Protein AF-A0A2M8EPC2-F1 (afdb_monomer_lite)

Organism: NCBI:txid1975031

Structure (mmCIF, N/CA/C/O backbone):
data_AF-A0A2M8EPC2-F1
#
_entry.id   AF-A0A2M8EPC2-F1
#
loop_
_atom_site.group_PDB
_atom_site.id
_atom_site.type_symbol
_atom_site.label_atom_id
_atom_site.label_alt_id
_atom_site.label_comp_id
_atom_site.label_asym_id
_atom_site.label_entity_id
_atom_site.label_seq_id
_atom_site.pdbx_PDB_ins_code
_atom_site.Cartn_x
_atom_site.Cartn_y
_atom_site.Cartn_z
_atom_site.occupancy
_atom_site.B_iso_or_equiv
_atom_site.auth_seq_id
_atom_site.auth_comp_id
_atom_site.auth_asym_id
_atom_site.auth_atom_id
_atom_site.pdbx_PDB_model_num
ATOM 1 N N . MET A 1 1 ? 59.799 -17.541 44.142 1.00 39.66 1 MET A N 1
ATOM 2 C CA . MET A 1 1 ? 59.605 -18.627 43.156 1.00 39.66 1 MET A CA 1
ATOM 3 C C . MET A 1 1 ? 58.543 -18.186 42.162 1.00 39.66 1 MET A C 1
ATOM 5 O O . MET A 1 1 ? 57.455 -17.824 42.580 1.00 39.66 1 MET A O 1
ATOM 9 N N . LYS A 1 2 ? 58.908 -18.132 40.876 1.00 38.72 2 LYS A N 1
ATOM 10 C CA . LYS A 1 2 ? 58.040 -17.798 39.737 1.00 38.72 2 LYS A CA 1
ATOM 11 C C . LYS A 1 2 ? 57.036 -18.928 39.493 1.00 38.72 2 LYS A C 1
ATOM 13 O O . LYS A 1 2 ? 57.472 -20.075 39.455 1.00 38.72 2 LYS A O 1
ATOM 18 N N . LYS A 1 3 ? 55.773 -18.608 39.197 1.00 42.72 3 LYS A N 1
ATOM 19 C CA . LYS A 1 3 ? 54.964 -19.377 38.236 1.00 42.72 3 LYS A CA 1
ATOM 20 C C . LYS A 1 3 ? 54.145 -18.411 37.382 1.00 42.72 3 LYS A C 1
ATOM 22 O O . LYS A 1 3 ? 53.274 -17.705 37.869 1.00 42.72 3 LYS A O 1
ATOM 27 N N . ILE A 1 4 ? 54.549 -18.366 36.120 1.00 48.19 4 ILE A N 1
ATOM 28 C CA . ILE A 1 4 ? 53.905 -17.732 34.975 1.00 48.19 4 ILE A CA 1
ATOM 29 C C . ILE A 1 4 ? 52.829 -18.706 34.492 1.00 48.19 4 ILE A C 1
ATOM 31 O O . ILE A 1 4 ? 53.128 -19.890 34.348 1.00 48.19 4 ILE A O 1
ATOM 35 N N . LEU A 1 5 ? 51.627 -18.214 34.208 1.00 51.97 5 LEU A N 1
ATOM 36 C CA . LEU A 1 5 ? 50.661 -18.895 33.348 1.00 51.97 5 LEU A CA 1
ATOM 37 C C . LEU A 1 5 ? 50.133 -17.877 32.332 1.00 51.97 5 LEU A C 1
ATOM 39 O O . LEU A 1 5 ? 49.195 -17.129 32.576 1.00 51.97 5 LEU A O 1
ATOM 43 N N . LEU A 1 6 ? 50.849 -17.829 31.212 1.00 47.00 6 LEU A N 1
ATOM 44 C CA . LEU A 1 6 ? 50.352 -17.467 29.889 1.00 47.00 6 LEU A CA 1
ATOM 45 C C . LEU A 1 6 ? 49.660 -18.716 29.332 1.00 47.00 6 LEU A C 1
ATOM 47 O O . LEU A 1 6 ? 50.266 -19.782 29.439 1.00 47.00 6 LEU A O 1
ATOM 51 N N . PHE A 1 7 ? 48.477 -18.592 28.720 1.00 47.25 7 PHE A N 1
ATOM 52 C CA . PHE A 1 7 ? 48.299 -18.843 27.278 1.00 47.25 7 PHE A CA 1
ATOM 53 C C . PHE A 1 7 ? 46.831 -18.852 26.800 1.00 47.25 7 PHE A C 1
ATOM 55 O O . PHE A 1 7 ? 45.986 -19.458 27.445 1.00 47.25 7 PHE A O 1
ATOM 62 N N . LEU A 1 8 ? 46.652 -18.258 25.602 1.00 39.62 8 LEU A N 1
ATOM 63 C CA . LEU A 1 8 ? 45.724 -18.576 24.492 1.00 39.62 8 LEU A CA 1
ATOM 64 C C . LEU A 1 8 ? 44.204 -18.542 24.795 1.00 39.62 8 LEU A C 1
ATOM 66 O O . LEU A 1 8 ? 43.729 -19.224 25.685 1.00 39.62 8 LEU A O 1
ATOM 70 N N . GLY A 1 9 ? 43.343 -17.801 24.093 1.00 41.34 9 GLY A N 1
ATOM 71 C CA . GLY A 1 9 ? 43.353 -17.435 22.676 1.00 41.34 9 GLY A CA 1
ATOM 72 C C . GLY A 1 9 ? 42.525 -18.437 21.860 1.00 41.34 9 GLY A C 1
ATOM 73 O O . GLY A 1 9 ? 43.032 -19.518 21.589 1.00 41.34 9 GLY A O 1
ATOM 74 N N . ALA A 1 10 ? 41.284 -18.062 21.507 1.00 41.03 10 ALA A N 1
ATOM 75 C CA . ALA A 1 10 ? 40.370 -18.619 20.482 1.00 41.03 10 ALA A CA 1
ATOM 76 C C . ALA A 1 10 ? 38.924 -18.226 20.867 1.00 41.03 10 ALA A C 1
ATOM 78 O O . ALA A 1 10 ? 38.608 -18.240 22.048 1.00 41.03 10 ALA A O 1
ATOM 79 N N . LEU A 1 11 ? 37.956 -17.926 20.006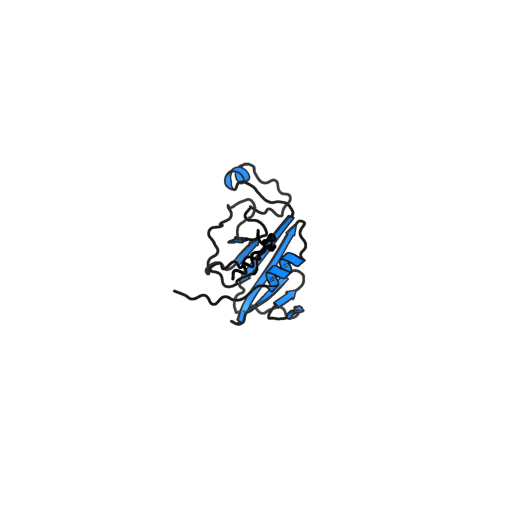 1.00 39.12 11 LEU A N 1
ATOM 80 C CA . LEU A 1 11 ? 37.844 -17.645 18.576 1.00 39.12 11 LEU A CA 1
ATOM 81 C C . LEU A 1 11 ? 36.351 -17.286 18.366 1.00 39.12 11 LEU A C 1
ATOM 83 O O . LEU A 1 11 ? 35.509 -17.797 19.097 1.00 39.12 11 LEU A O 1
ATOM 87 N N . ALA A 1 12 ? 36.058 -16.526 17.310 1.00 44.16 12 ALA A N 1
ATOM 88 C CA . ALA A 1 12 ? 34.787 -16.491 16.579 1.00 44.16 12 ALA A CA 1
ATOM 89 C C . ALA A 1 12 ? 33.540 -15.913 17.276 1.00 44.16 12 ALA A C 1
ATOM 91 O O . ALA A 1 12 ? 32.969 -16.505 18.182 1.00 44.16 12 ALA A O 1
ATOM 92 N N . LEU A 1 13 ? 33.059 -14.792 16.731 1.00 42.47 13 LEU A N 1
ATOM 93 C CA . LEU A 1 13 ? 31.770 -14.699 16.028 1.00 42.47 13 LEU A CA 1
ATOM 94 C C . LEU A 1 13 ? 31.594 -13.244 15.564 1.00 42.47 13 LEU A C 1
ATOM 96 O O . LEU A 1 13 ? 30.988 -12.427 16.241 1.00 42.47 13 LEU A O 1
ATOM 100 N N . ILE A 1 14 ? 32.159 -12.910 14.407 1.00 45.47 14 ILE A N 1
ATOM 101 C CA . ILE A 1 14 ? 31.606 -11.830 13.581 1.00 45.47 14 ILE A CA 1
ATOM 102 C C . ILE A 1 14 ? 31.219 -12.525 12.279 1.00 45.47 14 ILE A C 1
ATOM 104 O O . ILE A 1 14 ? 31.925 -12.478 11.275 1.00 45.47 14 ILE A O 1
ATOM 108 N N . GLY A 1 15 ? 30.179 -13.353 12.399 1.00 38.31 15 GLY A N 1
ATOM 109 C CA . GLY A 1 15 ? 29.434 -13.861 11.260 1.00 38.31 15 GLY A CA 1
ATOM 110 C C . GLY A 1 15 ? 28.606 -12.714 10.698 1.00 38.31 15 GLY A C 1
ATOM 111 O O . GLY A 1 15 ? 28.108 -11.885 11.450 1.00 38.31 15 GLY A O 1
ATOM 112 N N . ALA A 1 16 ? 28.546 -12.653 9.377 1.00 44.47 16 ALA A N 1
ATOM 113 C CA . ALA A 1 16 ? 27.814 -11.672 8.604 1.00 44.47 16 ALA A CA 1
ATOM 114 C C . ALA A 1 16 ? 26.345 -11.554 9.043 1.00 44.47 16 ALA A C 1
ATOM 116 O O . ALA A 1 16 ? 25.568 -12.480 8.822 1.00 44.47 16 ALA A O 1
ATOM 117 N N . ASP A 1 17 ? 25.955 -10.393 9.568 1.00 33.97 17 ASP A N 1
ATOM 118 C CA . ASP A 1 17 ? 24.555 -9.968 9.542 1.00 33.97 17 ASP A CA 1
ATOM 119 C C . ASP A 1 17 ? 24.241 -9.444 8.135 1.00 33.97 17 ASP A C 1
ATOM 121 O O . ASP A 1 17 ? 24.218 -8.247 7.869 1.00 33.97 17 ASP A O 1
ATOM 125 N N . CYS A 1 18 ? 24.003 -10.377 7.212 1.00 47.22 18 CYS A N 1
ATOM 126 C CA . CYS A 1 18 ? 23.025 -10.167 6.145 1.00 47.22 18 CYS A CA 1
ATOM 127 C C . CYS A 1 18 ? 21.656 -10.586 6.698 1.00 47.22 18 CYS A C 1
ATOM 129 O O . CYS A 1 18 ? 21.039 -11.530 6.214 1.00 47.22 18 CYS A O 1
ATOM 131 N N . ILE A 1 19 ? 21.203 -9.926 7.764 1.00 48.22 19 ILE A N 1
ATOM 132 C CA . ILE A 1 19 ? 19.790 -9.959 8.130 1.00 48.22 19 ILE A CA 1
ATOM 133 C C . ILE A 1 19 ? 19.153 -8.899 7.241 1.00 48.22 19 ILE A C 1
ATOM 135 O O . ILE A 1 19 ? 19.410 -7.711 7.423 1.00 48.22 19 ILE A O 1
ATOM 139 N N . GLY A 1 20 ? 18.409 -9.340 6.223 1.00 42.81 20 GLY A N 1
ATOM 140 C CA . GLY A 1 20 ? 17.557 -8.470 5.419 1.00 42.81 20 GLY A CA 1
ATOM 141 C C . GLY A 1 20 ? 16.591 -7.760 6.356 1.00 42.81 20 GLY A C 1
ATOM 142 O O . GLY A 1 20 ? 15.614 -8.349 6.808 1.00 42.81 20 GLY A O 1
ATOM 143 N N . GLY A 1 21 ? 16.950 -6.541 6.746 1.00 45.72 21 GLY A N 1
ATOM 144 C CA . GLY A 1 21 ? 16.187 -5.756 7.697 1.00 45.72 21 GLY A CA 1
ATOM 145 C C . GLY A 1 21 ? 14.899 -5.298 7.038 1.00 45.72 21 GLY A C 1
ATOM 146 O O . GLY A 1 21 ? 14.938 -4.624 6.010 1.00 45.72 21 GLY A O 1
ATOM 147 N N . THR A 1 22 ? 13.767 -5.648 7.638 1.00 51.97 22 THR A N 1
ATOM 148 C CA . THR A 1 22 ? 12.521 -4.921 7.415 1.00 51.97 22 THR A CA 1
ATOM 149 C C . THR A 1 22 ? 12.745 -3.475 7.844 1.00 51.97 22 THR A C 1
ATOM 151 O O . THR A 1 22 ? 13.272 -3.209 8.929 1.00 51.97 22 THR A O 1
ATOM 154 N N . LYS A 1 23 ? 12.396 -2.531 6.976 1.00 68.06 23 LYS A N 1
ATOM 155 C CA . LYS A 1 23 ? 12.475 -1.103 7.259 1.00 68.06 23 LYS A CA 1
ATOM 156 C C . LYS A 1 23 ? 11.079 -0.637 7.646 1.00 68.06 23 LYS A C 1
ATOM 158 O O . LYS A 1 23 ? 10.172 -0.669 6.821 1.00 68.06 23 LYS A O 1
ATOM 163 N N . THR A 1 24 ? 10.912 -0.160 8.873 1.00 62.62 24 THR A N 1
ATOM 164 C CA . THR A 1 24 ? 9.709 0.600 9.220 1.00 62.62 24 THR A CA 1
ATOM 165 C C . THR A 1 24 ? 9.798 1.948 8.509 1.00 62.62 24 THR A C 1
ATOM 167 O O . THR A 1 24 ? 10.748 2.707 8.721 1.00 62.62 24 THR A O 1
ATOM 170 N N . VAL A 1 25 ? 8.862 2.220 7.601 1.00 57.94 25 VAL A N 1
ATOM 171 C CA . VAL A 1 25 ? 8.766 3.523 6.934 1.00 57.94 25 VAL A CA 1
ATOM 172 C C . VAL A 1 25 ? 7.682 4.330 7.629 1.00 57.94 25 VAL A C 1
ATOM 174 O O . VAL A 1 25 ? 6.493 4.065 7.474 1.00 57.94 25 VAL A O 1
ATOM 177 N N . GLU A 1 26 ? 8.125 5.315 8.404 1.00 57.91 26 GLU A N 1
ATOM 178 C CA . GLU A 1 26 ? 7.293 6.390 8.932 1.00 57.91 26 GLU A CA 1
ATOM 179 C C . GLU A 1 26 ? 7.268 7.498 7.870 1.00 57.91 26 GLU A C 1
ATOM 181 O O . GLU A 1 26 ? 8.218 8.270 7.738 1.00 57.91 26 GLU A O 1
ATOM 186 N N . GLY A 1 27 ? 6.234 7.515 7.029 1.00 58.50 27 GLY A N 1
ATOM 187 C CA . GLY A 1 27 ? 5.857 8.741 6.324 1.00 58.50 27 GLY A CA 1
ATOM 188 C C . GLY A 1 27 ? 5.074 9.648 7.273 1.00 58.50 27 GLY A C 1
ATOM 189 O O . GLY A 1 27 ? 4.550 9.165 8.278 1.00 58.50 27 GLY A O 1
ATOM 190 N N . ASP A 1 28 ? 4.916 10.931 6.942 1.00 71.44 28 ASP A N 1
ATOM 191 C CA . ASP A 1 28 ? 3.976 11.824 7.639 1.00 71.44 28 ASP A CA 1
ATOM 192 C C . ASP A 1 28 ? 2.522 11.457 7.271 1.00 71.44 28 ASP A C 1
ATOM 194 O O . ASP A 1 28 ? 1.715 12.310 6.926 1.00 71.44 28 ASP A O 1
ATOM 198 N N . TRP A 1 29 ? 2.170 10.171 7.277 1.00 86.88 29 TRP A N 1
ATOM 199 C CA . TRP A 1 29 ? 0.845 9.666 6.940 1.00 86.88 29 TRP A CA 1
ATOM 200 C C . TRP A 1 29 ? 0.232 8.903 8.111 1.00 86.88 29 TRP A C 1
ATOM 202 O O . TRP A 1 29 ? 0.866 8.700 9.140 1.00 86.88 29 TRP A O 1
ATOM 212 N N . TYR A 1 30 ? -1.032 8.506 7.984 1.00 90.19 30 TYR A N 1
ATOM 213 C CA . TYR A 1 30 ? -1.817 7.970 9.105 1.00 90.19 30 TYR A CA 1
ATOM 214 C C . TYR A 1 30 ? -1.440 6.541 9.522 1.00 90.19 30 TYR A C 1
ATOM 216 O O . TYR A 1 30 ? -1.798 6.110 10.619 1.00 90.19 30 TYR A O 1
ATOM 224 N N . LEU A 1 31 ? -0.724 5.811 8.663 1.00 92.31 31 LEU A N 1
ATOM 225 C CA . LEU A 1 31 ? -0.322 4.425 8.880 1.00 92.31 31 LEU A CA 1
ATOM 226 C C . LEU A 1 31 ? 1.197 4.261 8.750 1.00 92.31 31 LEU A C 1
ATOM 228 O O . LEU A 1 31 ? 1.808 4.818 7.838 1.00 92.31 31 LEU A O 1
ATOM 232 N N . ALA A 1 32 ? 1.777 3.432 9.617 1.00 92.56 32 ALA A N 1
ATOM 233 C CA . ALA A 1 32 ? 3.118 2.874 9.474 1.00 92.56 32 ALA A CA 1
ATOM 234 C C . ALA A 1 32 ? 3.049 1.415 9.008 1.00 92.56 32 ALA A C 1
ATOM 236 O O . ALA A 1 32 ? 2.076 0.712 9.285 1.00 92.56 32 ALA A O 1
ATOM 237 N N . PHE A 1 33 ? 4.107 0.971 8.329 1.00 93.50 33 PHE A N 1
ATOM 238 C CA . PHE A 1 33 ? 4.219 -0.362 7.738 1.00 93.50 33 PHE A CA 1
ATOM 239 C C . PHE A 1 33 ? 5.617 -0.936 7.956 1.00 93.50 33 PHE A C 1
ATOM 241 O O . PHE A 1 33 ? 6.608 -0.196 7.929 1.00 93.50 33 PHE A O 1
ATOM 248 N N . ASP A 1 34 ? 5.699 -2.258 8.081 1.00 93.56 34 ASP A N 1
ATOM 249 C CA . ASP A 1 34 ? 6.957 -2.993 8.010 1.00 93.56 34 ASP A CA 1
ATOM 250 C C . ASP A 1 34 ? 7.228 -3.362 6.547 1.00 93.56 34 ASP A C 1
ATOM 252 O O . ASP A 1 34 ? 6.633 -4.285 5.989 1.00 93.56 34 ASP A O 1
ATOM 256 N N . LEU A 1 35 ? 8.113 -2.601 5.899 1.00 92.50 35 LEU A N 1
ATOM 257 C CA . LEU A 1 35 ? 8.398 -2.749 4.475 1.00 92.50 35 LEU A CA 1
ATOM 258 C C . LEU A 1 35 ? 9.651 -3.607 4.223 1.00 92.50 35 LEU A C 1
ATOM 260 O O . LEU A 1 35 ? 10.642 -3.486 4.955 1.00 92.50 35 LEU A O 1
ATOM 264 N N . PRO A 1 36 ? 9.672 -4.429 3.156 1.00 91.94 36 PRO A N 1
ATOM 265 C CA . PRO A 1 36 ? 10.902 -5.036 2.654 1.00 91.94 36 PRO A CA 1
ATOM 266 C C . PRO A 1 36 ? 11.944 -3.984 2.230 1.00 91.94 36 PRO A C 1
ATOM 268 O O . PRO A 1 36 ? 11.613 -2.827 1.975 1.00 91.94 36 PRO A O 1
ATOM 271 N N . SER A 1 37 ? 13.214 -4.391 2.121 1.00 85.69 37 SER A N 1
ATOM 272 C CA . SER A 1 37 ? 14.377 -3.491 1.983 1.00 85.69 37 SER A CA 1
ATOM 273 C C . SER A 1 37 ? 14.357 -2.535 0.784 1.00 85.69 37 SER A C 1
ATOM 275 O O . SER A 1 37 ? 15.004 -1.492 0.844 1.00 85.69 37 SER A O 1
ATOM 277 N N . ASP A 1 38 ? 13.601 -2.853 -0.264 1.00 87.06 38 ASP A N 1
ATOM 278 C CA . ASP A 1 38 ? 13.547 -2.086 -1.519 1.00 87.06 38 ASP A CA 1
ATOM 279 C C . ASP A 1 38 ? 12.194 -1.401 -1.749 1.00 87.06 38 ASP A C 1
ATOM 281 O O . ASP A 1 38 ? 11.989 -0.709 -2.749 1.00 87.06 38 ASP A O 1
ATOM 285 N N . TRP A 1 39 ? 11.266 -1.586 -0.810 1.00 92.50 39 TRP A N 1
ATOM 286 C CA . TRP A 1 39 ? 9.950 -0.987 -0.892 1.00 92.50 39 TRP A CA 1
ATOM 287 C C . TRP A 1 39 ? 9.991 0.477 -0.466 1.00 92.50 39 TRP A C 1
ATOM 289 O O . TRP A 1 39 ? 10.676 0.866 0.486 1.00 92.50 39 TRP A O 1
ATOM 299 N N . VAL A 1 40 ? 9.219 1.299 -1.166 1.00 91.69 40 VAL A N 1
ATOM 300 C CA . VAL A 1 40 ? 9.093 2.726 -0.882 1.00 91.69 40 VAL A CA 1
ATOM 301 C C . VAL A 1 40 ? 7.635 3.133 -0.765 1.00 91.69 40 VAL A C 1
ATOM 303 O O . VAL A 1 40 ? 6.742 2.514 -1.341 1.00 91.69 40 VAL A O 1
ATOM 306 N N . MET A 1 41 ? 7.424 4.204 -0.010 1.00 92.06 41 MET A N 1
ATOM 307 C CA . MET A 1 41 ? 6.147 4.876 0.160 1.00 92.06 41 MET A CA 1
ATOM 308 C C . MET A 1 41 ? 6.154 6.151 -0.685 1.00 92.06 41 MET A C 1
ATOM 310 O O . MET A 1 41 ? 7.108 6.925 -0.601 1.00 92.06 41 MET A O 1
ATOM 314 N N . THR A 1 42 ? 5.131 6.362 -1.510 1.00 91.31 42 THR A N 1
ATOM 315 C CA . THR A 1 42 ? 5.075 7.473 -2.476 1.00 91.31 42 THR A CA 1
ATOM 316 C C . THR A 1 42 ? 3.667 8.038 -2.593 1.00 91.31 42 THR A C 1
ATOM 318 O O . THR A 1 42 ? 2.690 7.342 -2.309 1.00 91.31 42 THR A O 1
ATOM 321 N N . THR A 1 43 ? 3.552 9.289 -3.032 1.00 90.62 43 THR A N 1
ATOM 322 C CA . THR A 1 43 ? 2.258 9.870 -3.402 1.00 90.62 43 THR A CA 1
ATOM 323 C C . THR A 1 43 ? 1.713 9.219 -4.672 1.00 90.62 43 THR A C 1
ATOM 325 O O . THR A 1 43 ? 2.453 8.626 -5.461 1.00 90.62 43 THR A O 1
ATOM 328 N N . VAL A 1 44 ? 0.401 9.324 -4.883 1.00 90.00 44 VAL A N 1
ATOM 329 C CA . VAL A 1 44 ? -0.232 8.812 -6.102 1.00 90.00 44 VAL A CA 1
ATOM 330 C C . VAL A 1 44 ? 0.310 9.544 -7.328 1.00 90.00 44 VAL A C 1
ATOM 332 O O . VAL A 1 44 ? 0.303 10.773 -7.401 1.00 90.00 44 VAL A O 1
ATOM 335 N N . TYR A 1 45 ? 0.718 8.774 -8.331 1.00 86.31 45 TYR A N 1
ATOM 336 C CA . TYR A 1 45 ? 1.117 9.272 -9.642 1.00 86.31 45 TYR A CA 1
ATOM 337 C C . TYR A 1 45 ? 0.352 8.545 -10.746 1.00 86.31 45 TYR A C 1
ATOM 339 O O . TYR A 1 45 ? -0.122 7.422 -10.580 1.00 86.31 45 TYR A O 1
ATOM 347 N N . SER A 1 46 ? 0.239 9.204 -11.897 1.00 80.38 46 SER A N 1
ATOM 348 C CA . SER A 1 46 ? -0.263 8.575 -13.117 1.00 80.38 46 SER A CA 1
ATOM 349 C C . SER A 1 46 ? 0.891 7.890 -13.850 1.00 80.38 46 SER A C 1
ATOM 351 O O . SER A 1 46 ? 1.924 8.514 -14.124 1.00 80.38 46 SER A O 1
ATOM 353 N N . GLU A 1 47 ? 0.720 6.607 -14.170 1.00 76.75 47 GLU A N 1
ATOM 354 C CA . GLU A 1 47 ? 1.700 5.834 -14.937 1.00 76.75 47 GLU A CA 1
ATOM 355 C C . GLU A 1 47 ? 2.049 6.536 -16.251 1.00 76.75 47 GLU A C 1
ATOM 357 O O . GLU A 1 47 ? 1.200 7.170 -16.882 1.00 76.75 47 GLU A O 1
ATOM 362 N N . GLY A 1 48 ? 3.324 6.484 -16.638 1.00 65.62 48 GLY A N 1
ATOM 363 C CA . GLY A 1 48 ? 3.789 6.983 -17.936 1.00 65.62 48 GLY A CA 1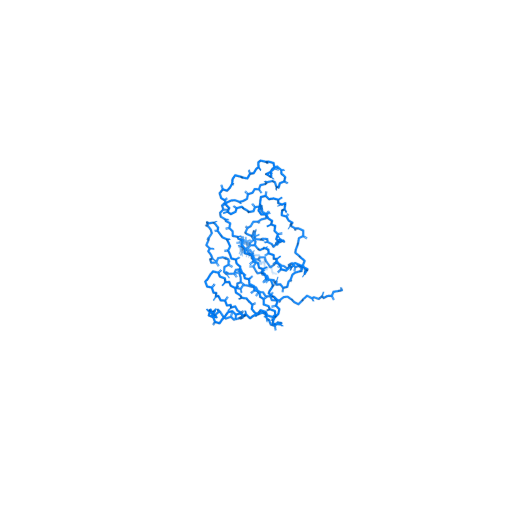
ATOM 364 C C . GLY A 1 48 ? 3.631 8.491 -18.182 1.00 65.62 48 GLY A C 1
ATOM 365 O O . GLY A 1 48 ? 3.879 8.944 -19.299 1.00 65.62 48 GLY A O 1
ATOM 366 N N . THR A 1 49 ? 3.216 9.285 -17.186 1.00 69.00 49 THR A N 1
ATOM 367 C CA . THR A 1 49 ? 2.902 10.713 -17.392 1.00 69.00 49 THR A CA 1
ATOM 368 C C . THR A 1 49 ? 3.544 11.666 -16.385 1.00 69.00 49 THR A C 1
ATOM 370 O O . THR A 1 49 ? 3.809 12.813 -16.747 1.00 69.00 49 THR A O 1
ATOM 373 N N . MET A 1 50 ? 3.849 11.228 -15.158 1.00 69.81 50 MET A N 1
ATOM 374 C CA . MET A 1 50 ? 4.431 12.089 -14.115 1.00 69.81 50 MET A CA 1
ATOM 375 C C . MET A 1 50 ? 5.654 11.446 -13.454 1.00 69.81 50 MET A C 1
ATOM 377 O O . MET A 1 50 ? 5.590 10.246 -13.222 1.00 69.81 50 MET A O 1
ATOM 381 N N . PRO A 1 51 ? 6.726 12.202 -13.118 1.00 69.25 51 PRO A N 1
ATOM 382 C CA . PRO A 1 51 ? 7.827 11.726 -12.270 1.00 69.25 51 PRO A CA 1
ATOM 383 C C . PRO A 1 51 ? 7.298 11.245 -10.898 1.00 69.25 51 PRO A C 1
ATOM 385 O O . PRO A 1 51 ? 6.339 11.823 -10.389 1.00 69.25 51 PRO A O 1
ATOM 388 N N . ILE A 1 52 ? 7.908 10.213 -10.295 1.00 76.56 52 ILE A N 1
ATOM 389 C CA . ILE A 1 52 ? 7.547 9.770 -8.945 1.00 76.56 52 ILE A CA 1
ATOM 390 C C . ILE A 1 52 ? 8.091 10.807 -7.975 1.00 76.56 52 ILE A C 1
ATOM 392 O O . ILE A 1 52 ? 9.291 11.091 -7.964 1.00 76.56 52 ILE A O 1
ATOM 396 N N . GLY A 1 53 ? 7.210 11.342 -7.135 1.00 72.06 53 GLY A N 1
ATOM 397 C CA . GLY A 1 53 ? 7.624 12.086 -5.956 1.00 72.06 53 GLY A CA 1
ATOM 398 C C . GLY A 1 53 ? 8.153 11.118 -4.901 1.00 72.06 53 GLY A C 1
ATOM 399 O O . GLY A 1 53 ? 7.372 10.418 -4.262 1.00 72.06 53 GLY A O 1
ATOM 400 N N . LEU A 1 54 ? 9.475 11.084 -4.711 1.00 73.62 54 LEU A N 1
ATOM 401 C CA . LEU A 1 54 ? 10.112 10.425 -3.559 1.00 73.62 54 LEU A CA 1
ATOM 402 C C . LEU A 1 54 ? 10.290 11.386 -2.372 1.00 73.62 54 LEU A C 1
ATOM 404 O O . LEU A 1 54 ? 10.885 11.015 -1.363 1.00 73.62 54 LEU A O 1
ATOM 408 N N . ASP A 1 55 ? 9.762 12.607 -2.489 1.00 69.88 55 ASP A N 1
ATOM 409 C CA . ASP A 1 55 ? 9.873 13.682 -1.495 1.00 69.88 55 ASP A CA 1
ATOM 410 C C . ASP A 1 55 ? 9.070 13.407 -0.204 1.00 69.88 55 ASP A C 1
ATOM 412 O O . ASP A 1 55 ? 9.052 14.234 0.705 1.00 69.88 55 ASP A O 1
ATOM 416 N N . GLY A 1 56 ? 8.451 12.226 -0.102 1.00 73.94 56 GLY A N 1
ATOM 417 C CA . GLY A 1 56 ? 7.644 11.787 1.030 1.00 73.94 56 GLY A CA 1
ATOM 418 C C . GLY A 1 56 ? 6.145 11.938 0.781 1.00 73.94 56 GLY A C 1
ATOM 419 O O . GLY A 1 56 ? 5.711 12.552 -0.191 1.00 73.94 56 GLY A O 1
ATOM 420 N N . VAL A 1 57 ? 5.359 11.330 1.665 1.00 87.44 57 VAL A N 1
ATOM 421 C CA . VAL A 1 57 ? 3.895 11.446 1.705 1.00 87.44 57 VAL A CA 1
ATOM 422 C C . VAL A 1 57 ? 3.483 12.411 2.811 1.00 87.44 57 VAL A C 1
ATOM 424 O O . VAL A 1 57 ? 4.176 12.519 3.823 1.00 87.44 57 VAL A O 1
ATOM 427 N N . SER A 1 58 ? 2.361 13.097 2.618 1.00 86.38 58 SER A N 1
ATOM 428 C CA . SER A 1 58 ? 1.802 14.081 3.545 1.00 86.38 58 SER A CA 1
ATOM 429 C C . SER A 1 58 ? 0.498 13.585 4.173 1.00 86.38 58 SER A C 1
ATOM 431 O O . SER A 1 58 ? -0.243 12.797 3.589 1.00 86.38 58 SER A O 1
ATOM 433 N N . LEU A 1 59 ? 0.136 14.137 5.333 1.00 86.69 59 LEU A N 1
ATOM 434 C CA . LEU A 1 59 ? -1.170 13.926 5.970 1.00 86.69 59 LEU A CA 1
ATOM 435 C C . LEU A 1 59 ? -2.332 14.408 5.094 1.00 86.69 59 LEU A C 1
ATOM 437 O O . LEU A 1 59 ? -3.470 13.974 5.277 1.00 86.69 59 LEU A O 1
ATOM 441 N N . GLU A 1 60 ? -2.072 15.339 4.179 1.00 87.44 60 GLU A N 1
ATOM 442 C CA . GLU A 1 60 ? -3.082 15.847 3.251 1.00 87.44 60 GLU A CA 1
ATOM 443 C C . GLU A 1 60 ? -3.419 14.834 2.147 1.00 87.44 60 GLU A C 1
ATOM 445 O O . GLU A 1 60 ? -4.499 14.918 1.555 1.00 87.44 60 GLU A O 1
ATOM 450 N N . ASP A 1 61 ? -2.546 13.850 1.908 1.00 89.88 61 ASP A N 1
ATOM 451 C CA . ASP A 1 61 ? -2.776 12.815 0.911 1.00 89.88 61 ASP A CA 1
ATOM 452 C C . ASP A 1 61 ? -3.872 11.855 1.395 1.00 89.88 61 ASP A C 1
ATOM 454 O O . ASP A 1 61 ? -3.771 11.205 2.439 1.00 89.88 61 ASP A O 1
ATOM 458 N N . SER A 1 62 ? -4.960 11.753 0.630 1.00 91.19 62 SER A N 1
ATOM 459 C CA . SER A 1 62 ? -6.030 10.787 0.916 1.00 91.19 62 SER A CA 1
ATOM 460 C C . SER A 1 62 ? -5.664 9.364 0.501 1.00 91.19 62 SER A C 1
ATOM 462 O O . SER A 1 62 ? -6.251 8.405 1.004 1.00 91.19 62 SER A O 1
ATOM 464 N N . GLU A 1 63 ? -4.731 9.243 -0.440 1.00 94.88 63 GLU A N 1
ATOM 465 C CA . GLU A 1 63 ? -4.271 7.994 -1.025 1.00 94.88 63 GLU A CA 1
ATOM 466 C C . GLU A 1 63 ? -2.757 8.042 -1.223 1.00 94.88 63 GLU A C 1
ATOM 468 O O . GLU A 1 63 ? -2.212 9.089 -1.579 1.00 94.88 63 GLU A O 1
ATOM 473 N N . ILE A 1 64 ? -2.092 6.908 -1.019 1.00 94.56 64 ILE A N 1
ATOM 474 C CA . ILE A 1 64 ? -0.666 6.730 -1.306 1.00 94.56 64 ILE A CA 1
ATOM 475 C C . ILE A 1 64 ? -0.426 5.380 -1.980 1.00 94.56 64 ILE A C 1
ATOM 477 O O . ILE A 1 64 ? -1.289 4.497 -1.956 1.00 94.56 64 ILE A O 1
ATOM 481 N N . TYR A 1 65 ? 0.802 5.185 -2.456 1.00 94.69 65 TYR A N 1
ATOM 482 C CA . TYR A 1 65 ? 1.306 3.899 -2.919 1.00 94.69 65 TYR A CA 1
ATOM 483 C C . TYR A 1 65 ? 2.452 3.379 -2.046 1.00 94.69 65 TYR A C 1
ATOM 485 O O . TYR A 1 65 ? 3.402 4.108 -1.757 1.00 94.69 65 TYR A O 1
ATOM 493 N N . LEU A 1 66 ? 2.396 2.091 -1.698 1.00 94.44 66 LEU A N 1
ATOM 494 C CA . LEU A 1 66 ? 3.572 1.301 -1.322 1.00 94.44 66 LEU A CA 1
ATOM 495 C C . LEU A 1 66 ? 4.006 0.493 -2.536 1.00 94.44 66 LEU A C 1
ATOM 497 O O . LEU A 1 66 ? 3.178 -0.187 -3.134 1.00 94.44 66 LEU A O 1
ATOM 501 N N . GLN A 1 67 ? 5.276 0.545 -2.911 1.00 93.25 67 GLN A N 1
ATOM 502 C CA . GLN A 1 67 ? 5.742 -0.110 -4.131 1.00 93.25 67 GLN A CA 1
ATOM 503 C C . GLN A 1 67 ? 7.096 -0.781 -3.932 1.00 93.25 67 GLN A C 1
ATOM 505 O O . GLN A 1 67 ? 7.957 -0.239 -3.246 1.00 93.25 67 GLN A O 1
ATOM 510 N N . SER A 1 68 ? 7.300 -1.938 -4.561 1.00 93.88 68 SER A N 1
ATOM 511 C CA . SER A 1 68 ? 8.502 -2.778 -4.430 1.00 93.88 68 SER A CA 1
ATOM 512 C C . SER A 1 68 ? 9.795 -2.228 -5.054 1.00 93.88 68 SER A C 1
ATOM 514 O O . SER A 1 68 ? 10.809 -2.922 -5.086 1.00 93.88 68 SER A O 1
ATOM 516 N N . SER A 1 69 ? 9.775 -1.001 -5.575 1.00 91.44 69 SER A N 1
ATOM 517 C CA . SER A 1 69 ? 10.922 -0.336 -6.191 1.00 91.44 69 SER A CA 1
ATOM 518 C C . SER A 1 69 ? 10.778 1.178 -6.090 1.00 91.44 69 SER A C 1
ATOM 520 O O . SER A 1 69 ? 9.672 1.707 -6.164 1.00 91.44 69 SER A O 1
ATOM 522 N N . SER A 1 70 ? 11.895 1.898 -5.999 1.00 88.62 70 SER A N 1
ATOM 523 C CA . SER A 1 70 ? 11.925 3.361 -6.126 1.00 88.62 70 SER A CA 1
ATOM 524 C C . SER A 1 70 ? 11.807 3.861 -7.570 1.00 88.62 70 SER A C 1
ATOM 526 O O . SER A 1 70 ? 11.791 5.070 -7.790 1.00 88.62 70 SER A O 1
ATOM 528 N N . LEU A 1 71 ? 11.788 2.954 -8.549 1.00 88.56 71 LEU A N 1
ATOM 529 C CA . LEU A 1 71 ? 11.639 3.273 -9.965 1.00 88.56 71 LEU A CA 1
ATOM 530 C C . LEU A 1 71 ? 10.170 3.432 -10.358 1.00 88.56 71 LEU A C 1
ATOM 532 O O . LEU A 1 71 ? 9.259 2.984 -9.659 1.00 88.56 71 LEU A O 1
ATOM 536 N N . HIS A 1 72 ? 9.953 4.015 -11.536 1.00 87.12 72 HIS A N 1
ATOM 537 C CA . HIS A 1 72 ? 8.636 4.071 -12.162 1.00 87.12 72 HIS A CA 1
ATOM 538 C C . HIS A 1 72 ? 8.113 2.698 -12.517 1.00 87.12 72 HIS A C 1
ATOM 540 O O . HIS A 1 72 ? 8.715 2.028 -13.348 1.00 87.12 72 HIS A O 1
ATOM 546 N N . MET A 1 73 ? 6.979 2.313 -11.941 1.00 87.69 73 MET A N 1
ATOM 547 C CA . MET A 1 73 ? 6.296 1.073 -12.293 1.00 87.69 73 MET A CA 1
ATOM 548 C C . MET A 1 73 ? 5.263 1.320 -13.381 1.00 87.69 73 MET A C 1
ATOM 550 O O . MET A 1 73 ? 4.549 2.325 -13.351 1.00 87.69 73 MET A O 1
ATOM 554 N N . ILE A 1 74 ? 5.208 0.410 -14.347 1.00 86.88 74 ILE A N 1
ATOM 555 C CA . ILE A 1 74 ? 4.283 0.465 -15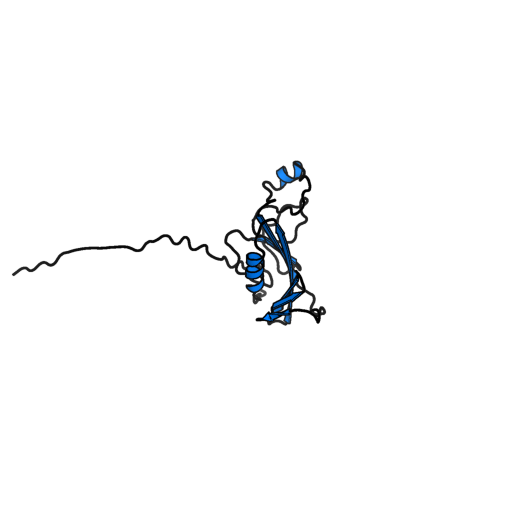.480 1.00 86.88 74 ILE A CA 1
ATOM 556 C C . ILE A 1 74 ? 3.685 -0.924 -15.617 1.00 86.88 74 ILE A C 1
ATOM 558 O O . ILE A 1 74 ? 4.400 -1.852 -15.983 1.00 86.88 74 ILE A O 1
ATOM 562 N N . PHE A 1 75 ? 2.407 -1.058 -15.262 1.00 84.75 75 PHE A N 1
ATOM 563 C CA . PHE A 1 75 ? 1.723 -2.352 -15.147 1.00 84.75 75 PHE A CA 1
ATOM 564 C C . PHE A 1 75 ? 1.053 -2.800 -16.452 1.00 84.75 75 PHE A C 1
ATOM 566 O O . PHE A 1 75 ? 0.484 -3.891 -16.517 1.00 84.75 75 PHE A O 1
ATOM 573 N N . ASP A 1 76 ? 1.116 -1.974 -17.494 1.00 82.62 76 ASP A N 1
ATOM 574 C CA . ASP A 1 76 ? 0.606 -2.298 -18.817 1.00 82.62 76 ASP A CA 1
ATOM 575 C C . ASP A 1 76 ? 1.723 -2.661 -19.812 1.00 82.62 76 ASP A C 1
ATOM 577 O O . ASP A 1 76 ? 2.901 -2.342 -19.645 1.00 82.62 76 ASP A O 1
ATOM 581 N N . ASP A 1 77 ? 1.333 -3.343 -20.890 1.00 74.31 77 ASP A N 1
ATOM 582 C CA . ASP A 1 77 ? 2.226 -3.657 -22.012 1.00 74.31 77 ASP A CA 1
ATOM 583 C C . ASP A 1 77 ? 2.410 -2.451 -22.960 1.00 74.31 77 ASP A C 1
ATOM 585 O O . ASP A 1 77 ? 2.857 -2.613 -24.101 1.00 74.31 77 ASP A O 1
ATOM 589 N N . SER A 1 78 ? 2.032 -1.236 -22.542 1.00 74.38 78 SER A N 1
ATOM 590 C CA . SER A 1 78 ? 2.084 -0.070 -23.417 1.00 74.38 78 SER A CA 1
ATOM 591 C C . SER A 1 78 ? 3.531 0.321 -23.715 1.00 74.38 78 SER A C 1
ATOM 593 O O . SER A 1 78 ? 4.436 0.263 -22.874 1.00 74.38 78 SER A O 1
ATOM 595 N N . GLU A 1 79 ? 3.771 0.761 -24.951 1.00 74.69 79 GLU A N 1
ATOM 596 C CA . GLU A 1 79 ? 5.048 1.375 -25.294 1.00 74.69 79 GLU A CA 1
ATOM 597 C C . GLU A 1 79 ? 5.196 2.689 -24.530 1.00 74.69 79 GLU A C 1
ATOM 599 O O . GLU A 1 79 ? 4.466 3.657 -24.742 1.00 74.69 79 GLU A O 1
ATOM 604 N N . VAL A 1 80 ? 6.172 2.711 -23.631 1.00 77.12 80 VAL A N 1
ATOM 605 C CA . VAL A 1 80 ? 6.549 3.910 -22.895 1.00 77.12 80 VAL A CA 1
ATOM 606 C C . VAL A 1 80 ? 7.279 4.843 -23.854 1.00 77.12 80 VAL A C 1
ATOM 608 O O . VAL A 1 80 ? 8.309 4.433 -24.398 1.00 77.12 80 VAL A O 1
ATOM 611 N N . PRO A 1 81 ? 6.791 6.077 -24.070 1.00 81.00 81 PRO A N 1
ATOM 612 C CA . PRO A 1 81 ? 7.442 7.013 -24.975 1.00 81.00 81 PRO A CA 1
ATOM 613 C C . PRO A 1 81 ? 8.904 7.245 -24.577 1.00 81.00 81 PRO A C 1
ATOM 615 O O . PRO A 1 81 ? 9.193 7.451 -23.398 1.00 81.00 81 PRO A O 1
ATOM 618 N N . GLU A 1 82 ? 9.827 7.273 -25.542 1.00 82.69 82 GLU A N 1
ATOM 619 C CA . GLU A 1 82 ? 11.252 7.540 -25.267 1.00 82.69 82 GLU A CA 1
ATOM 620 C C . GLU A 1 82 ? 11.441 8.860 -24.502 1.00 82.69 82 GLU A C 1
ATOM 622 O O . GLU A 1 82 ? 12.174 8.907 -23.518 1.00 82.69 82 GLU A O 1
ATOM 627 N N . GLU A 1 83 ? 10.677 9.901 -24.858 1.00 81.69 83 GLU A N 1
ATOM 628 C CA . GLU A 1 83 ? 10.676 11.195 -24.160 1.00 81.69 83 GLU A CA 1
ATOM 629 C C . GLU A 1 83 ? 10.296 11.100 -22.673 1.00 81.69 83 GLU A C 1
ATOM 631 O O . GLU A 1 83 ? 10.639 11.982 -21.886 1.00 81.69 83 GLU A O 1
ATOM 636 N N . PHE A 1 84 ? 9.526 10.083 -22.279 1.00 80.94 84 PHE A N 1
ATOM 637 C CA . PHE A 1 84 ? 9.197 9.840 -20.877 1.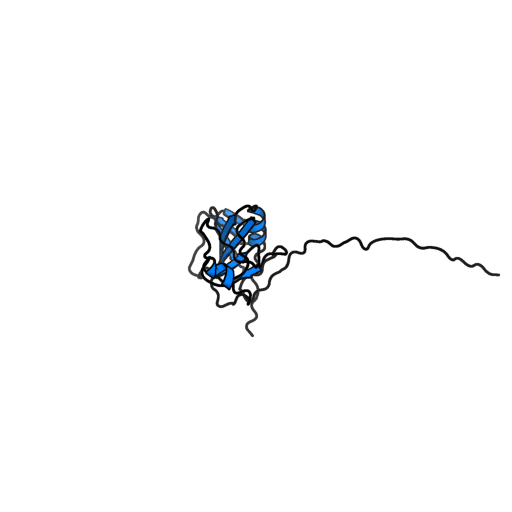00 80.94 84 PHE A CA 1
ATOM 638 C C . PHE A 1 84 ? 10.381 9.199 -20.160 1.00 80.94 84 PHE A C 1
ATOM 640 O O . PHE A 1 84 ? 10.777 9.690 -19.106 1.00 80.94 84 PHE A O 1
ATOM 647 N N . VAL A 1 85 ? 10.990 8.171 -20.757 1.00 81.88 85 VAL A N 1
ATOM 648 C CA . VAL A 1 85 ? 12.192 7.512 -20.216 1.00 81.88 85 VAL A CA 1
ATOM 649 C C . VAL A 1 85 ? 13.335 8.520 -20.052 1.00 81.88 85 VAL A C 1
ATOM 651 O O . VAL A 1 85 ? 14.019 8.516 -19.036 1.00 81.88 85 VAL A O 1
ATOM 654 N N . GLU A 1 86 ? 13.499 9.463 -20.981 1.00 82.88 86 GLU A N 1
ATOM 655 C CA . GLU A 1 86 ? 14.474 10.555 -20.838 1.00 82.88 86 GLU A CA 1
ATOM 656 C C . GLU A 1 86 ? 14.190 11.478 -19.638 1.00 82.88 86 GLU A C 1
ATOM 658 O O . GLU A 1 86 ? 15.123 12.028 -19.051 1.00 82.88 86 GLU A O 1
ATOM 663 N N . LYS A 1 87 ? 12.916 11.659 -19.263 1.00 81.31 87 LYS A N 1
ATOM 664 C CA . LYS A 1 87 ? 12.496 12.535 -18.155 1.00 81.31 87 LYS A CA 1
ATOM 665 C C . LYS A 1 87 ? 12.565 11.852 -16.796 1.00 81.31 87 LYS A C 1
ATOM 667 O O . LYS A 1 87 ? 12.974 12.494 -15.833 1.00 81.31 87 LYS A O 1
ATOM 672 N N . VAL A 1 88 ? 12.113 10.602 -16.705 1.00 78.94 88 VAL A N 1
ATOM 673 C CA . VAL A 1 88 ? 12.008 9.878 -15.426 1.00 78.94 88 VAL A CA 1
ATOM 674 C C . VAL A 1 88 ? 13.168 8.917 -15.183 1.00 78.94 88 VAL A C 1
ATOM 676 O O . VAL A 1 88 ? 13.367 8.470 -14.058 1.00 78.94 88 VAL A O 1
ATOM 679 N N . GLY A 1 89 ? 13.958 8.628 -16.215 1.00 82.75 89 GLY A N 1
ATOM 680 C CA . GLY A 1 89 ? 15.031 7.651 -16.164 1.00 82.75 89 GLY A CA 1
ATOM 681 C C . GLY A 1 89 ? 14.517 6.221 -16.312 1.00 82.75 89 GLY A C 1
ATOM 682 O O . GLY A 1 89 ? 13.683 5.915 -17.164 1.00 82.75 89 GLY A O 1
ATOM 683 N N . GLU A 1 90 ? 15.078 5.327 -15.506 1.00 85.31 90 GLU A N 1
ATOM 684 C CA . GLU A 1 90 ? 14.795 3.896 -15.564 1.00 85.31 90 GLU A CA 1
ATOM 685 C C . GLU A 1 90 ? 13.377 3.570 -15.067 1.00 85.31 90 GLU A C 1
ATOM 687 O O . GLU A 1 90 ? 12.902 4.118 -14.070 1.00 85.31 90 GLU A O 1
ATOM 692 N N . VAL A 1 91 ? 12.708 2.649 -15.766 1.00 87.38 91 VAL A N 1
ATOM 693 C CA . VAL A 1 91 ? 11.361 2.166 -15.432 1.00 87.38 91 VAL A CA 1
ATOM 694 C C . VAL A 1 91 ? 11.404 0.671 -15.119 1.00 87.38 91 VAL A C 1
ATOM 696 O O . VAL A 1 91 ? 12.102 -0.093 -15.787 1.00 87.38 91 VAL A O 1
ATOM 699 N N . LYS A 1 92 ? 10.632 0.244 -14.122 1.00 88.31 92 LYS A N 1
ATOM 700 C CA . LYS A 1 92 ? 10.422 -1.147 -13.721 1.00 88.31 92 LYS A CA 1
ATOM 701 C C . LYS A 1 92 ? 9.160 -1.682 -14.406 1.00 88.31 92 LYS A C 1
ATOM 703 O O . LYS A 1 92 ? 8.113 -1.042 -14.357 1.00 88.31 92 LYS A O 1
ATOM 708 N N . ARG A 1 93 ? 9.271 -2.838 -15.068 1.00 88.06 93 ARG A N 1
ATOM 709 C CA . ARG A 1 93 ? 8.154 -3.488 -15.792 1.00 88.06 93 ARG A CA 1
ATOM 710 C C . ARG A 1 93 ? 7.959 -4.965 -15.455 1.00 88.06 93 ARG A C 1
ATOM 712 O O . ARG A 1 93 ? 7.048 -5.611 -15.955 1.00 88.06 93 ARG A O 1
ATOM 719 N N . ASP A 1 94 ? 8.849 -5.522 -14.655 1.00 89.31 94 ASP A N 1
ATOM 720 C CA . ASP A 1 94 ? 8.858 -6.920 -14.262 1.00 89.31 94 ASP A CA 1
ATOM 721 C C . ASP A 1 94 ? 9.013 -7.018 -12.750 1.00 89.31 94 ASP A C 1
ATOM 723 O O . ASP A 1 94 ? 9.594 -6.126 -12.135 1.00 89.31 94 ASP A O 1
ATOM 727 N N . ASP A 1 95 ? 8.524 -8.107 -12.158 1.00 90.50 95 ASP A N 1
ATOM 728 C CA . ASP A 1 95 ? 8.738 -8.411 -10.740 1.00 90.50 95 ASP A CA 1
ATOM 729 C C . ASP A 1 95 ? 8.398 -7.213 -9.828 1.00 90.50 95 ASP A C 1
ATOM 731 O O . ASP A 1 95 ? 9.240 -6.683 -9.099 1.00 90.50 95 ASP A O 1
ATOM 735 N N . MET A 1 96 ? 7.166 -6.719 -9.953 1.00 92.38 96 MET A N 1
ATOM 736 C CA . MET A 1 96 ? 6.712 -5.497 -9.296 1.00 92.38 96 MET A CA 1
ATOM 737 C C . MET A 1 96 ? 5.393 -5.696 -8.569 1.00 92.38 96 MET A C 1
ATOM 739 O O . MET A 1 96 ? 4.505 -6.405 -9.041 1.00 92.38 96 MET A O 1
ATOM 743 N N . THR A 1 97 ? 5.280 -5.028 -7.428 1.00 95.19 97 THR A N 1
ATOM 744 C CA . THR A 1 97 ? 4.079 -4.980 -6.603 1.00 95.19 97 THR A CA 1
ATOM 745 C C . THR A 1 97 ? 3.840 -3.537 -6.199 1.00 95.19 97 THR A C 1
ATOM 747 O O . THR A 1 97 ? 4.765 -2.859 -5.744 1.00 95.19 97 THR A O 1
ATOM 750 N N . ARG A 1 98 ? 2.596 -3.084 -6.337 1.00 94.88 98 ARG A N 1
ATOM 751 C CA . ARG A 1 98 ? 2.110 -1.797 -5.852 1.00 94.88 98 ARG A CA 1
ATOM 752 C C . ARG A 1 98 ? 0.849 -2.016 -5.028 1.00 94.88 98 ARG A C 1
ATOM 754 O O . ARG A 1 98 ? -0.077 -2.696 -5.457 1.00 94.88 98 ARG A O 1
ATOM 761 N N . ILE A 1 99 ? 0.809 -1.417 -3.848 1.00 96.81 99 ILE A N 1
ATOM 762 C CA . ILE A 1 99 ? -0.348 -1.405 -2.961 1.00 96.81 99 ILE A CA 1
ATOM 763 C C . ILE A 1 99 ? -0.874 0.026 -2.930 1.00 96.81 99 ILE A C 1
ATOM 765 O O . ILE A 1 99 ? -0.205 0.916 -2.405 1.00 96.81 99 ILE A O 1
ATOM 769 N N . SER A 1 100 ? -2.057 0.242 -3.503 1.00 96.88 100 SER A N 1
ATOM 770 C CA . SER A 1 100 ? -2.826 1.474 -3.311 1.00 96.88 100 SER A CA 1
ATOM 771 C C . SER A 1 100 ? -3.511 1.427 -1.961 1.00 96.88 100 SER A C 1
ATOM 773 O O . SER A 1 100 ? -4.145 0.427 -1.622 1.00 96.88 100 SER A O 1
ATOM 775 N N . ILE A 1 101 ? -3.366 2.503 -1.192 1.00 97.12 101 ILE A N 1
ATOM 776 C CA . ILE A 1 101 ? -3.946 2.621 0.138 1.00 97.12 101 ILE A CA 1
ATOM 777 C C . ILE A 1 101 ? -4.763 3.894 0.182 1.00 97.12 101 ILE A C 1
ATOM 779 O O . ILE A 1 101 ? -4.217 4.988 0.090 1.00 97.12 101 ILE A O 1
ATOM 783 N N . LEU A 1 102 ? -6.070 3.746 0.364 1.00 96.62 102 LEU A N 1
ATOM 784 C CA . LEU A 1 102 ? -7.023 4.845 0.415 1.00 96.62 102 LEU A CA 1
ATOM 785 C C . LEU A 1 102 ? -7.595 4.972 1.825 1.00 96.62 102 LEU A C 1
ATOM 787 O O . LEU A 1 102 ? -8.241 4.043 2.323 1.00 96.62 102 LEU A O 1
ATOM 791 N N . ARG A 1 103 ? -7.450 6.148 2.444 1.00 94.94 103 ARG A N 1
ATOM 792 C CA . ARG A 1 103 ? -8.183 6.471 3.673 1.00 94.94 103 ARG A CA 1
ATOM 793 C C . ARG A 1 103 ? -9.652 6.709 3.337 1.00 94.94 103 ARG A C 1
ATOM 795 O O . ARG A 1 103 ? -10.013 7.589 2.554 1.00 94.94 103 ARG A O 1
ATOM 802 N N . LEU A 1 104 ? -10.526 5.916 3.937 1.00 94.50 104 LEU A N 1
ATOM 803 C CA . LEU A 1 104 ? -11.962 6.008 3.736 1.00 94.50 104 LEU A CA 1
ATOM 804 C C . LEU A 1 104 ? -12.551 7.119 4.608 1.00 94.50 104 LEU A C 1
ATOM 806 O O . LEU A 1 104 ? -12.162 7.328 5.753 1.00 94.50 104 LEU A O 1
ATOM 810 N N . SER A 1 105 ? -13.561 7.816 4.084 1.00 89.69 105 SER A N 1
ATOM 811 C CA . SER A 1 105 ? -14.320 8.771 4.896 1.00 89.69 105 SER A CA 1
ATOM 812 C C . SER A 1 105 ? -15.019 8.053 6.054 1.00 89.69 105 SER A C 1
ATOM 814 O O . SER A 1 105 ? -15.586 6.982 5.834 1.00 89.69 105 SER A O 1
ATOM 816 N N . SER A 1 106 ? -15.152 8.708 7.207 1.00 85.81 106 SER A N 1
ATOM 817 C CA . SER A 1 106 ? -15.836 8.175 8.401 1.00 85.81 106 SER A CA 1
ATOM 818 C C . SER A 1 106 ? -17.289 7.715 8.194 1.00 85.81 106 SER A C 1
ATOM 820 O O . SER A 1 106 ? -17.840 7.002 9.025 1.00 85.81 106 SER A O 1
ATOM 822 N N . ARG A 1 107 ? -17.930 8.112 7.087 1.00 88.12 107 ARG A N 1
ATOM 823 C CA . ARG A 1 107 ? -19.292 7.693 6.711 1.00 88.12 107 ARG A CA 1
ATOM 824 C C . ARG A 1 107 ? -19.351 6.377 5.938 1.00 88.12 107 ARG A C 1
ATOM 826 O O . ARG A 1 107 ? -20.447 5.903 5.653 1.00 88.12 107 ARG A O 1
ATOM 833 N N . ARG A 1 108 ? -18.211 5.836 5.505 1.00 89.06 108 ARG A N 1
ATOM 834 C CA . ARG A 1 108 ? -18.174 4.564 4.784 1.00 89.06 108 ARG A CA 1
ATOM 835 C C . ARG A 1 108 ? -18.185 3.428 5.794 1.00 89.06 108 ARG A C 1
ATOM 837 O O . ARG A 1 108 ? -17.374 3.396 6.714 1.00 89.06 108 ARG A O 1
ATOM 844 N N . HIS A 1 109 ? -19.114 2.509 5.589 1.00 87.31 109 HIS A N 1
ATOM 845 C CA . HIS A 1 109 ? -19.155 1.247 6.305 1.00 87.31 109 HIS A CA 1
ATOM 846 C C . HIS A 1 109 ? -18.363 0.203 5.523 1.00 87.31 109 HIS A C 1
ATOM 848 O O . HIS A 1 109 ? -18.292 0.274 4.291 1.00 87.31 109 HIS A O 1
ATOM 854 N N . LEU A 1 110 ? -17.760 -0.737 6.249 1.00 90.38 110 LEU A N 1
ATOM 855 C CA . LEU A 1 110 ? -17.233 -1.946 5.633 1.00 90.38 110 LEU A CA 1
ATOM 856 C C . LEU A 1 110 ? -18.405 -2.739 5.029 1.00 90.38 110 LEU A C 1
ATOM 858 O O . LEU A 1 110 ? -19.506 -2.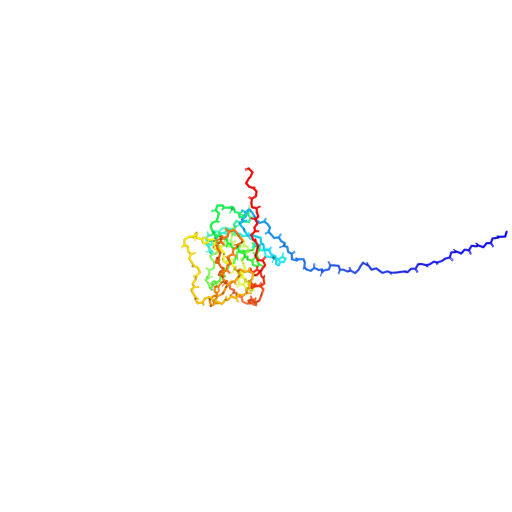687 5.584 1.00 90.38 110 LEU A O 1
ATOM 862 N N . PRO A 1 111 ? -18.214 -3.419 3.888 1.00 92.06 111 PRO A N 1
ATOM 863 C CA . PRO A 1 111 ? -19.231 -4.311 3.342 1.00 92.06 111 PRO A CA 1
ATOM 864 C C . PRO A 1 111 ? -19.593 -5.426 4.334 1.00 92.06 111 PRO A C 1
ATOM 866 O O . PRO A 1 111 ? -18.737 -5.878 5.087 1.00 92.06 111 PRO A O 1
ATOM 869 N N . ASP A 1 112 ? -20.837 -5.907 4.300 1.00 92.19 112 ASP A N 1
ATOM 870 C CA . ASP A 1 112 ? -21.312 -6.938 5.240 1.00 92.19 112 ASP A CA 1
ATOM 871 C C . ASP A 1 112 ? -20.690 -8.329 4.981 1.00 92.19 112 ASP A C 1
ATOM 873 O O . ASP A 1 112 ? -20.644 -9.164 5.881 1.00 92.19 112 ASP A O 1
ATOM 877 N N . ASP A 1 113 ? -20.191 -8.572 3.763 1.00 94.94 113 ASP A N 1
ATOM 878 C CA . ASP A 1 113 ? -19.675 -9.870 3.300 1.00 94.94 113 ASP A CA 1
ATOM 879 C C . ASP A 1 113 ? -18.137 -9.992 3.396 1.00 94.94 113 ASP A C 1
ATOM 881 O O . ASP A 1 113 ? -17.522 -10.761 2.654 1.00 94.94 113 ASP A O 1
ATOM 885 N N . VAL A 1 114 ? -17.489 -9.206 4.261 1.00 96.69 114 VAL A N 1
ATOM 886 C CA . VAL A 1 114 ? -16.031 -9.275 4.457 1.00 96.69 114 VAL A CA 1
ATOM 887 C C . VAL A 1 114 ? -15.620 -10.486 5.309 1.00 96.69 114 VAL A C 1
ATOM 889 O O . VAL A 1 114 ? -16.283 -10.846 6.280 1.00 96.69 114 VAL A O 1
ATOM 892 N N . GLU A 1 115 ? -14.490 -11.100 4.968 1.00 97.62 115 GLU A N 1
ATOM 893 C CA . GLU A 1 115 ? -13.788 -12.078 5.802 1.00 97.62 115 GLU A CA 1
ATOM 894 C C . GLU A 1 115 ? -12.971 -11.344 6.872 1.00 97.62 115 GLU A C 1
ATOM 896 O O . GLU A 1 115 ? -12.183 -10.460 6.542 1.00 97.62 115 GLU A O 1
ATOM 901 N N . ASP A 1 116 ? -13.150 -11.706 8.141 1.00 97.06 116 ASP A N 1
ATOM 902 C CA . ASP A 1 116 ? -12.355 -11.190 9.261 1.00 97.06 116 ASP A CA 1
ATOM 903 C C . ASP A 1 116 ? -11.008 -11.923 9.329 1.00 97.06 116 ASP A C 1
ATOM 905 O O . ASP A 1 116 ? -10.963 -13.151 9.455 1.00 97.06 116 ASP A O 1
ATOM 909 N N . LEU A 1 117 ? -9.917 -11.164 9.232 1.00 96.94 117 LEU A N 1
ATOM 910 C CA . LEU A 1 117 ? -8.547 -11.672 9.300 1.00 96.94 117 LEU A CA 1
ATOM 911 C C . LEU A 1 117 ? -7.921 -11.508 10.698 1.00 96.94 117 LEU A C 1
ATOM 913 O O . LEU A 1 117 ? -6.810 -11.991 10.920 1.00 96.94 117 LEU A O 1
ATOM 917 N N . GLY A 1 118 ? -8.626 -10.872 11.639 1.00 97.19 118 GLY A N 1
ATOM 918 C CA . GLY A 1 118 ? -8.133 -10.511 12.966 1.00 97.19 118 GLY A CA 1
ATOM 919 C C . GLY A 1 118 ? -7.494 -9.121 13.020 1.00 97.19 118 GLY A C 1
ATOM 920 O O . GLY A 1 118 ? -7.187 -8.512 12.000 1.00 97.19 118 GLY A O 1
ATOM 921 N N . ASP A 1 119 ? -7.313 -8.604 14.239 1.00 96.00 119 ASP A N 1
ATOM 922 C CA . ASP A 1 119 ? -6.594 -7.350 14.528 1.00 96.00 119 ASP A CA 1
ATOM 923 C C . ASP A 1 119 ? -7.077 -6.121 13.726 1.00 96.00 119 ASP A C 1
ATOM 925 O O . ASP A 1 119 ? -6.303 -5.229 13.390 1.00 96.00 119 ASP A O 1
ATOM 929 N N . GLY A 1 120 ? -8.380 -6.066 13.427 1.00 96.12 120 GLY A N 1
ATOM 930 C CA . GLY A 1 120 ? -8.998 -4.970 12.672 1.00 96.12 120 GLY A CA 1
ATOM 931 C C . GLY A 1 120 ? -8.848 -5.083 11.153 1.00 96.12 120 GLY A C 1
ATOM 932 O O . GLY A 1 120 ? -9.268 -4.169 10.440 1.00 96.12 120 GLY A O 1
ATOM 933 N N . PHE A 1 121 ? -8.282 -6.181 10.643 1.00 98.19 121 PHE A N 1
ATOM 934 C CA . PHE A 1 121 ? -8.149 -6.444 9.214 1.00 98.19 121 PHE A CA 1
ATOM 935 C C . PHE A 1 121 ? -9.298 -7.279 8.664 1.00 98.19 121 PHE A C 1
ATOM 937 O O . PHE A 1 121 ? -9.731 -8.265 9.258 1.00 98.19 121 PHE A O 1
ATOM 944 N N . TYR A 1 122 ? -9.735 -6.918 7.462 1.00 97.75 122 TYR A N 1
ATOM 945 C CA . TYR A 1 122 ? -10.801 -7.608 6.749 1.00 97.75 122 TYR A CA 1
ATOM 946 C C . TYR A 1 122 ? -10.456 -7.776 5.269 1.00 97.75 122 TYR A C 1
ATOM 948 O O . TYR A 1 122 ? -9.665 -7.008 4.718 1.00 97.75 122 TYR A O 1
ATOM 956 N N . LYS A 1 123 ? -11.079 -8.745 4.594 1.00 97.12 123 LYS A N 1
ATOM 957 C CA . LYS A 1 123 ? -10.860 -9.029 3.170 1.00 97.12 123 LYS A CA 1
ATOM 958 C C . LYS A 1 123 ? -12.165 -9.230 2.407 1.00 97.12 123 LYS A C 1
ATOM 960 O O . LYS A 1 123 ? -13.086 -9.872 2.895 1.00 97.12 123 LYS A O 1
ATOM 965 N N . LEU A 1 124 ? -12.236 -8.717 1.180 1.00 96.44 124 LEU A N 1
ATOM 966 C CA . LEU A 1 124 ? -13.327 -8.976 0.238 1.00 96.44 124 LEU A CA 1
ATOM 967 C C . LEU A 1 124 ? -12.762 -9.173 -1.168 1.00 96.44 124 LEU A C 1
ATOM 969 O O . LEU A 1 124 ? -12.414 -8.209 -1.850 1.00 96.44 124 LEU A O 1
ATOM 973 N N . GLY A 1 125 ? -12.679 -10.428 -1.613 1.00 94.31 125 GLY A N 1
ATOM 974 C CA . GLY A 1 125 ? -12.002 -10.756 -2.869 1.00 94.31 125 GLY A CA 1
ATOM 975 C C . GLY A 1 125 ? -10.532 -10.334 -2.812 1.00 94.31 125 GLY A C 1
ATOM 976 O O . GLY A 1 125 ? -9.802 -10.788 -1.933 1.00 94.31 125 GLY A O 1
ATOM 977 N N . ASP A 1 126 ? -10.129 -9.444 -3.718 1.00 92.88 126 ASP A N 1
ATOM 978 C CA . ASP A 1 126 ? -8.760 -8.916 -3.806 1.00 92.88 126 ASP A CA 1
ATOM 979 C C . ASP A 1 126 ? -8.564 -7.591 -3.042 1.00 92.88 126 ASP A C 1
ATOM 981 O O . ASP A 1 126 ? -7.484 -7.002 -3.076 1.00 92.88 126 ASP A O 1
ATOM 985 N N . LEU A 1 127 ? -9.602 -7.114 -2.345 1.00 96.38 127 LEU A N 1
ATOM 986 C CA . LEU A 1 127 ? -9.548 -5.912 -1.517 1.00 96.38 127 LEU A CA 1
ATOM 987 C C . LEU A 1 127 ? -9.285 -6.278 -0.061 1.00 96.38 127 LEU A C 1
ATOM 989 O O . LEU A 1 127 ? -9.910 -7.194 0.479 1.00 96.38 127 LEU A O 1
ATOM 993 N N . TYR A 1 128 ? -8.426 -5.500 0.588 1.00 97.69 128 TYR A N 1
ATOM 994 C CA . TYR A 1 128 ? -8.234 -5.562 2.032 1.00 97.69 128 TYR A CA 1
ATOM 995 C C . TYR A 1 128 ? -8.747 -4.279 2.672 1.00 97.69 128 TYR A C 1
ATOM 997 O O . TYR A 1 128 ? -8.745 -3.209 2.060 1.00 97.69 128 TYR A O 1
ATOM 1005 N N . TYR A 1 129 ? -9.162 -4.383 3.924 1.00 97.94 129 TYR A N 1
ATOM 1006 C CA . TYR A 1 129 ? -9.588 -3.262 4.739 1.00 97.94 129 TYR A CA 1
ATOM 1007 C C . TYR A 1 129 ? -8.902 -3.318 6.094 1.00 97.94 129 TYR A C 1
ATOM 1009 O O . TYR A 1 129 ? -8.619 -4.400 6.604 1.00 97.94 129 TYR A O 1
ATOM 1017 N N . PHE A 1 130 ? -8.682 -2.149 6.680 1.00 97.50 130 PHE A N 1
ATOM 1018 C CA . PHE A 1 130 ? -8.199 -2.002 8.047 1.00 97.50 130 PHE A CA 1
ATOM 1019 C C . PHE A 1 130 ? -9.072 -0.982 8.769 1.00 97.50 130 PHE A C 1
ATOM 1021 O O . PHE A 1 130 ? -9.276 0.124 8.262 1.00 97.50 130 PHE A O 1
ATOM 1028 N N . GLU A 1 131 ? -9.608 -1.361 9.923 1.00 96.25 131 GLU A N 1
ATOM 1029 C CA . GLU A 1 131 ? -10.242 -0.451 10.872 1.00 96.25 131 GLU A CA 1
ATOM 1030 C C . GLU A 1 131 ? -9.298 -0.258 12.055 1.00 96.25 131 GLU A C 1
ATOM 1032 O O . GLU A 1 131 ? -9.068 -1.178 12.839 1.00 96.25 131 GLU A O 1
ATOM 1037 N N . GLY A 1 132 ? -8.729 0.940 12.145 1.00 93.00 132 GLY A N 1
ATOM 1038 C CA . GLY A 1 132 ? -7.779 1.277 13.190 1.00 93.00 132 GLY A CA 1
ATOM 1039 C C . GLY A 1 132 ? -8.449 1.565 14.533 1.00 93.00 132 GLY A C 1
ATOM 1040 O O . GLY A 1 132 ? -9.669 1.721 14.635 1.00 93.00 132 GLY A O 1
ATOM 1041 N N . GLU A 1 133 ? -7.638 1.674 15.583 1.00 91.69 133 GLU A N 1
ATOM 1042 C CA . GLU A 1 133 ? -8.110 1.925 16.951 1.00 91.69 133 GLU A CA 1
ATOM 1043 C C . GLU A 1 133 ? -8.831 3.275 17.089 1.00 91.69 133 GLU A C 1
ATOM 1045 O O . GLU A 1 133 ? -9.735 3.424 17.914 1.00 91.69 133 GLU A O 1
ATOM 1050 N N . SER A 1 134 ? -8.468 4.256 16.259 1.00 91.00 134 SER A N 1
ATOM 1051 C CA . SER A 1 134 ? -9.130 5.559 16.173 1.00 91.00 134 SER A CA 1
ATOM 1052 C C . SER A 1 134 ? -10.543 5.495 15.565 1.00 91.00 134 SER A C 1
ATOM 1054 O O . SER A 1 134 ? -11.314 6.453 15.677 1.00 91.00 134 SER A O 1
ATOM 1056 N N . GLY A 1 135 ? -10.894 4.372 14.927 1.00 91.38 135 GLY A N 1
ATOM 1057 C CA . GLY A 1 135 ? -12.108 4.183 14.133 1.00 91.38 135 GLY A CA 1
ATOM 1058 C C . GLY A 1 135 ? -11.982 4.639 12.674 1.00 91.38 135 GLY A C 1
ATOM 1059 O O . GLY A 1 135 ? -12.944 4.484 11.902 1.00 91.38 135 GLY A O 1
ATOM 1060 N N . ASP A 1 136 ? -10.825 5.188 12.285 1.00 93.44 136 ASP A N 1
ATOM 1061 C CA . ASP A 1 136 ? -10.495 5.433 10.885 1.00 93.44 136 ASP A CA 1
ATOM 1062 C C . ASP A 1 136 ? -10.408 4.117 10.109 1.00 93.44 136 ASP A C 1
ATOM 1064 O O . ASP A 1 136 ? -10.089 3.051 10.638 1.00 93.44 136 ASP A O 1
ATOM 1068 N N . LYS A 1 137 ? -10.748 4.198 8.823 1.00 95.94 137 LYS A N 1
ATOM 1069 C CA . LYS A 1 137 ? -10.849 3.038 7.940 1.00 95.94 137 LYS A CA 1
ATOM 1070 C C . LYS A 1 137 ? -9.982 3.240 6.717 1.00 95.94 137 LYS A C 1
ATOM 1072 O O . LYS A 1 137 ? -9.957 4.331 6.146 1.00 95.94 137 LYS A O 1
ATOM 1077 N N . TYR A 1 138 ? -9.347 2.170 6.274 1.00 96.81 138 TYR A N 1
ATOM 1078 C CA . TYR A 1 138 ? -8.447 2.162 5.130 1.00 96.81 138 TYR A CA 1
ATOM 1079 C C . TYR A 1 138 ? -8.817 1.010 4.206 1.00 96.81 138 TYR A C 1
ATOM 1081 O O . TYR A 1 138 ? -9.286 -0.033 4.661 1.00 96.81 138 TYR A O 1
ATOM 1089 N N . MET A 1 139 ? -8.637 1.217 2.908 1.00 97.75 139 MET A N 1
ATOM 1090 C CA . MET A 1 139 ? -8.815 0.199 1.879 1.00 97.75 139 MET A CA 1
ATOM 1091 C C . MET A 1 139 ? -7.500 0.019 1.136 1.00 97.75 139 MET A C 1
ATOM 1093 O O . MET A 1 139 ? -6.891 1.010 0.737 1.00 97.75 139 MET A O 1
ATOM 1097 N N . PHE A 1 140 ? -7.105 -1.231 0.921 1.00 98.19 140 PHE A N 1
ATOM 1098 C CA . PHE A 1 140 ? -5.896 -1.602 0.202 1.00 98.19 140 PHE A CA 1
ATOM 1099 C C . PHE A 1 140 ? -6.279 -2.346 -1.072 1.00 98.19 140 PHE A C 1
ATOM 1101 O O . PHE A 1 140 ? -7.083 -3.282 -1.034 1.00 98.19 140 PHE A O 1
ATOM 1108 N N . THR A 1 141 ? -5.679 -1.942 -2.187 1.00 97.50 141 THR A N 1
ATOM 1109 C CA . THR A 1 141 ? -5.784 -2.628 -3.479 1.00 97.50 141 THR A CA 1
ATOM 1110 C C . THR A 1 141 ? -4.387 -3.018 -3.924 1.00 97.50 141 THR A C 1
ATOM 1112 O O . THR A 1 141 ? -3.482 -2.186 -3.879 1.00 97.50 141 THR A O 1
ATOM 1115 N N . VAL A 1 142 ? -4.201 -4.270 -4.339 1.00 96.19 142 VAL A N 1
ATOM 1116 C CA . VAL A 1 142 ? -2.895 -4.773 -4.777 1.00 96.19 142 VAL A CA 1
ATOM 1117 C C . VAL A 1 142 ? -2.877 -4.932 -6.289 1.00 96.19 142 VAL A C 1
ATOM 1119 O O . VAL A 1 142 ? -3.723 -5.613 -6.862 1.00 96.19 142 VAL A O 1
ATOM 1122 N N . GLU A 1 143 ? -1.864 -4.351 -6.916 1.00 94.25 143 GLU A N 1
ATOM 1123 C CA . GLU A 1 143 ? -1.484 -4.615 -8.296 1.00 94.25 143 GLU A CA 1
ATOM 1124 C C . GLU A 1 143 ? -0.112 -5.284 -8.306 1.00 94.25 143 GLU A C 1
ATOM 1126 O O . GLU A 1 143 ? 0.821 -4.829 -7.644 1.00 94.25 143 GLU A O 1
ATOM 1131 N N . GLN A 1 144 ? 0.018 -6.390 -9.036 1.00 92.19 144 GLN A N 1
ATOM 1132 C CA . GLN A 1 144 ? 1.253 -7.169 -9.060 1.00 92.19 144 GLN A CA 1
ATOM 1133 C C . GLN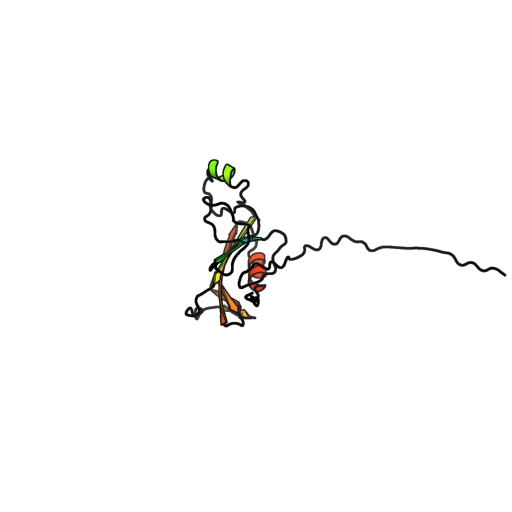 A 1 144 ? 1.540 -7.750 -10.444 1.00 92.19 144 GLN A C 1
ATOM 1135 O O . GLN A 1 144 ? 0.631 -8.168 -11.162 1.00 92.19 144 GLN A O 1
ATOM 1140 N N . MET A 1 145 ? 2.823 -7.851 -10.782 1.00 89.75 145 MET A N 1
ATOM 1141 C CA . MET A 1 145 ? 3.327 -8.563 -11.954 1.00 89.75 145 MET A CA 1
ATOM 1142 C C . MET A 1 145 ? 4.552 -9.388 -11.575 1.00 89.75 145 MET A C 1
ATOM 1144 O O . MET A 1 145 ? 5.599 -8.851 -11.226 1.00 89.75 145 MET A O 1
ATOM 1148 N N . GLY A 1 146 ? 4.427 -10.712 -11.674 1.00 81.62 146 GLY A N 1
ATOM 1149 C CA . GLY A 1 146 ? 5.529 -11.653 -11.449 1.00 81.62 146 GLY A CA 1
ATOM 1150 C C . GLY A 1 146 ? 5.875 -11.945 -9.983 1.00 81.62 146 GLY A C 1
ATOM 1151 O O . GLY A 1 146 ? 6.628 -12.887 -9.751 1.00 81.62 146 GLY A O 1
ATOM 1152 N N . GLN A 1 147 ? 5.302 -11.214 -9.019 1.00 79.19 147 GLN A N 1
ATOM 1153 C CA . GLN A 1 147 ? 5.533 -11.417 -7.583 1.00 79.19 147 GLN A CA 1
ATOM 1154 C C . GLN A 1 147 ? 4.478 -12.285 -6.896 1.00 79.19 147 GLN A C 1
ATOM 1156 O O . GLN A 1 147 ? 3.339 -12.404 -7.353 1.00 79.19 147 GLN A O 1
ATOM 1161 N N . ASP A 1 148 ? 4.893 -12.903 -5.786 1.00 85.06 148 ASP A N 1
ATOM 1162 C CA . ASP A 1 148 ? 3.996 -13.603 -4.871 1.00 85.06 148 ASP A CA 1
ATOM 1163 C C . ASP A 1 148 ? 3.174 -12.585 -4.071 1.00 85.06 148 ASP A C 1
ATOM 1165 O O . ASP A 1 148 ? 3.718 -11.678 -3.433 1.00 85.06 148 ASP A O 1
ATOM 1169 N N . ILE A 1 149 ? 1.855 -12.778 -4.070 1.00 89.25 149 ILE A N 1
ATOM 1170 C CA . ILE A 1 149 ? 0.906 -11.950 -3.325 1.00 89.25 149 ILE A CA 1
ATOM 1171 C C . ILE A 1 149 ? 1.146 -12.019 -1.812 1.00 89.25 149 ILE A C 1
ATOM 1173 O O . ILE A 1 149 ? 0.751 -11.104 -1.088 1.00 89.25 149 ILE A O 1
ATOM 1177 N N . SER A 1 150 ? 1.810 -13.073 -1.320 1.00 93.25 150 SER A N 1
ATOM 1178 C CA . SER A 1 150 ? 2.100 -13.245 0.103 1.00 93.25 150 SER A CA 1
ATOM 1179 C C . SER A 1 150 ? 2.879 -12.064 0.679 1.00 93.25 150 SER A C 1
ATOM 1181 O O . SER A 1 150 ? 2.572 -11.621 1.780 1.00 93.25 150 SER A O 1
ATOM 1183 N N . VAL A 1 151 ? 3.823 -11.497 -0.082 1.00 92.56 151 VAL A N 1
ATOM 1184 C CA . VAL A 1 151 ? 4.620 -10.342 0.361 1.00 92.56 151 VAL A CA 1
ATOM 1185 C C . VAL A 1 151 ? 3.736 -9.104 0.510 1.00 92.56 151 VAL A C 1
ATOM 1187 O O . VAL A 1 151 ? 3.824 -8.396 1.510 1.00 92.56 151 VAL A O 1
ATOM 1190 N N . ALA A 1 152 ? 2.839 -8.860 -0.450 1.00 95.12 152 ALA A N 1
ATOM 1191 C CA . ALA A 1 152 ? 1.895 -7.749 -0.366 1.00 95.12 152 ALA A CA 1
ATOM 1192 C C . ALA A 1 152 ? 0.963 -7.897 0.842 1.00 95.12 152 ALA A C 1
ATOM 1194 O O . ALA A 1 152 ? 0.699 -6.930 1.554 1.00 95.12 152 ALA A O 1
ATOM 1195 N N . GLN A 1 153 ? 0.491 -9.120 1.093 1.00 96.31 153 GLN A N 1
ATOM 1196 C CA . GLN A 1 153 ? -0.363 -9.419 2.233 1.00 96.31 153 GLN A CA 1
ATOM 1197 C C . GLN A 1 153 ? 0.372 -9.215 3.565 1.00 96.31 153 GLN A C 1
ATOM 1199 O O . GLN A 1 153 ? -0.203 -8.626 4.475 1.00 96.31 153 GLN A O 1
ATOM 1204 N N . GLU A 1 154 ? 1.631 -9.644 3.685 1.00 95.69 154 GLU A N 1
ATOM 1205 C CA . GLU A 1 154 ? 2.460 -9.391 4.873 1.00 95.69 154 GLU A CA 1
ATOM 1206 C C . GLU A 1 154 ? 2.625 -7.889 5.137 1.00 95.69 154 GLU A C 1
ATOM 1208 O O . GLU A 1 154 ? 2.433 -7.438 6.266 1.00 95.69 154 GLU A O 1
ATOM 1213 N N . VAL A 1 155 ? 2.890 -7.098 4.090 1.00 95.81 155 VAL A N 1
ATOM 1214 C CA . VAL A 1 155 ? 2.973 -5.634 4.197 1.00 95.81 155 VAL A CA 1
ATOM 1215 C C . VAL A 1 155 ? 1.642 -5.035 4.657 1.00 95.81 155 VAL A C 1
ATOM 1217 O O . VAL A 1 155 ? 1.637 -4.217 5.575 1.00 95.81 155 VAL A O 1
ATOM 1220 N N . ILE A 1 156 ? 0.510 -5.453 4.082 1.00 97.12 156 ILE A N 1
ATOM 1221 C CA . ILE A 1 156 ? -0.822 -4.956 4.475 1.00 97.12 156 ILE A CA 1
ATOM 1222 C C . ILE A 1 156 ? -1.109 -5.270 5.940 1.00 97.12 156 ILE A C 1
ATOM 1224 O O . ILE A 1 156 ? -1.481 -4.374 6.690 1.00 97.12 156 ILE A O 1
ATOM 1228 N N . LEU A 1 157 ? -0.899 -6.518 6.362 1.00 97.19 157 LEU A N 1
ATOM 1229 C CA . LEU A 1 157 ? -1.184 -6.959 7.730 1.00 97.19 157 LEU A CA 1
ATOM 1230 C C . LEU A 1 157 ? -0.211 -6.375 8.768 1.00 97.19 157 LEU A C 1
ATOM 1232 O O . LEU A 1 157 ? -0.456 -6.480 9.967 1.00 97.19 157 LEU A O 1
ATOM 1236 N N . SER A 1 158 ? 0.877 -5.737 8.328 1.00 96.31 158 SER A N 1
ATOM 1237 C CA . SER A 1 158 ? 1.772 -4.979 9.206 1.00 96.31 158 SER A CA 1
ATOM 1238 C C . SER A 1 158 ? 1.270 -3.568 9.534 1.00 96.31 158 SER A C 1
ATOM 1240 O O . SER A 1 158 ? 1.849 -2.918 10.408 1.00 96.31 158 SER A O 1
ATOM 1242 N N . ALA A 1 159 ? 0.224 -3.084 8.848 1.00 96.00 159 ALA A N 1
ATOM 1243 C CA . ALA A 1 159 ? -0.250 -1.711 8.979 1.00 96.00 159 ALA A CA 1
ATOM 1244 C C . ALA A 1 159 ? -0.647 -1.374 10.422 1.00 96.00 159 ALA A C 1
ATOM 1246 O O . ALA A 1 159 ? -1.396 -2.106 11.070 1.00 96.00 159 ALA A O 1
ATOM 1247 N N . LYS A 1 160 ? -0.168 -0.234 10.923 1.00 94.12 160 LYS A N 1
ATOM 1248 C CA . LYS A 1 160 ? -0.506 0.278 12.257 1.00 94.12 160 LYS A CA 1
ATOM 1249 C C . LYS A 1 160 ? -0.798 1.761 12.200 1.00 94.12 160 LYS A C 1
ATOM 1251 O O . LYS A 1 160 ? -0.057 2.508 11.566 1.00 94.12 160 LYS A O 1
ATOM 1256 N N . GLU A 1 161 ? -1.842 2.194 12.899 1.00 91.44 161 GLU A N 1
ATOM 1257 C CA . GLU A 1 161 ? -2.092 3.622 13.074 1.00 91.44 161 GLU A CA 1
ATOM 1258 C C . GLU A 1 161 ? -0.948 4.275 13.842 1.00 91.44 161 GLU A C 1
ATOM 1260 O O . GLU A 1 161 ? -0.524 3.796 14.898 1.00 91.44 161 GLU A O 1
ATOM 1265 N N . VAL A 1 162 ? -0.467 5.398 13.318 1.00 87.56 162 VAL A N 1
ATOM 1266 C CA . VAL A 1 162 ? 0.499 6.235 14.023 1.00 87.56 162 VAL A CA 1
ATOM 1267 C C . VAL A 1 162 ? -0.216 7.393 14.697 1.00 87.56 162 VAL A C 1
ATOM 1269 O O . VAL A 1 162 ? -1.105 8.034 14.137 1.00 87.56 162 VAL A O 1
ATOM 1272 N N . THR A 1 163 ? 0.187 7.695 15.931 1.00 73.62 163 THR A N 1
ATOM 1273 C CA . THR A 1 163 ? -0.257 8.925 16.587 1.00 73.62 163 THR A CA 1
ATOM 1274 C C . THR A 1 163 ? 0.496 10.093 15.969 1.00 73.62 163 THR A C 1
ATOM 1276 O O . THR A 1 163 ? 1.652 10.352 16.302 1.00 73.62 163 THR A O 1
ATOM 1279 N N . VAL A 1 164 ? -0.164 10.804 15.063 1.00 63.38 164 VAL A N 1
ATOM 1280 C CA . VAL A 1 164 ? 0.390 12.009 14.455 1.00 63.38 164 VAL A CA 1
ATOM 1281 C C . VAL A 1 164 ? 0.372 13.128 15.499 1.00 63.38 164 VAL A C 1
ATOM 1283 O O . VAL A 1 164 ? -0.677 13.695 15.812 1.00 63.38 164 VAL A O 1
ATOM 1286 N N . ASN A 1 165 ? 1.534 13.447 16.070 1.00 52.25 165 ASN A N 1
ATOM 1287 C CA . ASN A 1 165 ? 1.675 14.611 16.940 1.00 52.25 165 ASN A CA 1
ATOM 1288 C C . ASN A 1 165 ? 1.600 15.873 16.070 1.00 52.25 165 ASN A C 1
ATOM 1290 O O . ASN A 1 165 ? 2.593 16.254 15.459 1.00 52.25 165 ASN A O 1
ATOM 1294 N N . GLN A 1 166 ? 0.431 16.515 16.000 1.00 47.09 166 GLN A N 1
ATOM 1295 C CA . GLN A 1 166 ? 0.308 17.837 15.380 1.00 47.09 166 GLN A CA 1
ATOM 1296 C C . GLN A 1 166 ? 1.198 18.823 16.158 1.00 47.09 166 GLN A C 1
ATOM 1298 O O . GLN A 1 166 ? 0.921 19.097 17.329 1.00 47.09 166 GLN A O 1
ATOM 1303 N N . GLN A 1 167 ? 2.288 19.293 15.541 1.00 43.88 167 GLN A N 1
ATOM 1304 C CA . GLN A 1 167 ? 3.121 20.386 16.061 1.00 43.88 167 GLN A CA 1
ATOM 1305 C C . GLN A 1 167 ? 2.604 21.743 15.591 1.00 43.88 167 GLN A C 1
ATOM 1307 O O . GLN A 1 167 ? 2.188 21.843 14.416 1.00 43.88 167 GLN A O 1
#

Foldseek 3Di:
DDDDDDDDDDDDDPDDPPPQAQDFDDFQAFKIWRHGPAKAKFADDDALPDATPSVTDHNPGQKIKIKNHPFGEDADPDDRDPVSCVVRPDYDDAFMKMKMKGWDDLPDDDDPPWDDPDPQWTDDPQKIKGQAPVRTIMIIHMDGHHDDCVNVVNRVVRMHGDDNDDD

Radius of gyration: 22.32 Å; chains: 1; bounding box: 81×40×68 Å

Sequence (167 aa):
MKKILLFLGALALIGADCIGGTKTVEGDWYLAFDLPSDWVMTTVYSEGTMPIGLDGVSLEDSEIYLQSSSLHMIFDDSEVPEEFVEKVGEVKRDDMTRISILRLSSRRHLPDDVEDLGDGFYKLGDLYYFEGESGDKYMFTVEQMGQDISVAQEVILSAKEVTVNQQ

pLDDT: mean 81.46, std 17.99, range [33.97, 98.19]

Secondary structure (DSSP, 8-state):
--------------------PPEEE--SSSEEEEE-TT-EEEE---TTTS----S---TT-SEEEEES-SSEE--S-----HHHHHHH--EE-SSEEEEEEEEEPTTPPPPTTPEEEETTEEEETTEEEEE-TTS-EEEEEEEEESS-HHHHHHHHHT-EE------